Protein AF-A0A2H0QGN5-F1 (afdb_monomer)

Sequence (98 aa):
MTANYGGVTGEHLRQYIERIERLEEEKKNISDDIKEVFGEAKANGFDVKIMRKVISLRKMDAADREEQDTLLDIYQQALGMLPSPSSANEEAASEEAA

Secondary structure (DSSP, 8-state):
-----TT--HHHHHHHHHHHHHHHHHHHHHHHHHHHHHHHHHHTT--HHHHHHHHHHHHS-HHHHHHHHHHHHHHHHHTTSS--HHHHHHHHHHHTT-

Radius of gyration: 27.04 Å; Cα contacts (8 Å, |Δi|>4): 18; chains: 1; bounding box: 83×39×50 Å

pLDDT: mean 86.42, std 17.27, range [44.72, 98.75]

Structure (mmCIF, N/CA/C/O backbone):
data_AF-A0A2H0QGN5-F1
#
_entry.id   AF-A0A2H0QGN5-F1
#
loop_
_atom_site.group_PDB
_atom_site.id
_atom_site.type_symbol
_atom_site.label_atom_id
_atom_site.label_alt_id
_atom_site.label_comp_id
_atom_site.label_asym_id
_atom_site.label_entity_id
_atom_site.label_seq_id
_atom_site.pdbx_PDB_ins_code
_atom_site.Cartn_x
_atom_site.Cartn_y
_atom_site.Cartn_z
_atom_site.occupancy
_atom_site.B_iso_or_equiv
_atom_site.auth_seq_id
_atom_site.auth_comp_id
_atom_site.auth_asym_id
_atom_site.auth_atom_id
_atom_site.pdbx_PDB_model_num
ATOM 1 N N . MET A 1 1 ? 45.164 -2.840 -15.962 1.00 44.72 1 MET A N 1
ATOM 2 C CA . MET A 1 1 ? 44.322 -3.998 -16.328 1.00 44.72 1 MET A CA 1
ATOM 3 C C . MET A 1 1 ? 42.856 -3.596 -16.156 1.00 44.72 1 MET A C 1
ATOM 5 O O . MET A 1 1 ? 42.231 -3.959 -15.172 1.00 44.72 1 MET A O 1
ATOM 9 N N . THR A 1 2 ? 42.322 -2.756 -17.043 1.00 45.41 2 THR A N 1
ATOM 10 C CA . THR A 1 2 ? 40.894 -2.403 -17.047 1.00 45.41 2 THR A CA 1
ATOM 11 C C . THR A 1 2 ? 40.203 -3.361 -18.005 1.00 45.41 2 THR A C 1
ATOM 13 O O . THR A 1 2 ? 40.410 -3.296 -19.215 1.00 45.41 2 THR A O 1
ATOM 16 N N . ALA A 1 3 ? 39.473 -4.329 -17.452 1.00 49.38 3 ALA A N 1
ATOM 17 C CA . ALA A 1 3 ? 38.719 -5.287 -18.246 1.00 49.38 3 ALA A CA 1
ATOM 18 C C . ALA A 1 3 ? 37.712 -4.524 -19.116 1.00 49.38 3 ALA A C 1
ATOM 20 O O . ALA A 1 3 ? 36.861 -3.792 -18.613 1.00 49.38 3 ALA A O 1
ATOM 21 N N . ASN A 1 4 ? 37.864 -4.666 -20.430 1.00 52.41 4 ASN A N 1
ATOM 22 C CA . ASN A 1 4 ? 36.958 -4.135 -21.430 1.00 52.41 4 ASN A CA 1
ATOM 23 C C . ASN A 1 4 ? 35.662 -4.956 -21.363 1.00 52.41 4 ASN A C 1
ATOM 25 O O . ASN A 1 4 ? 35.548 -6.004 -22.000 1.00 52.41 4 ASN A O 1
ATOM 29 N N . TYR A 1 5 ? 34.716 -4.523 -20.527 1.00 59.06 5 TYR A N 1
ATOM 30 C CA . TYR A 1 5 ? 33.355 -5.050 -20.516 1.00 59.06 5 TYR A CA 1
ATOM 31 C C . TYR A 1 5 ? 32.666 -4.6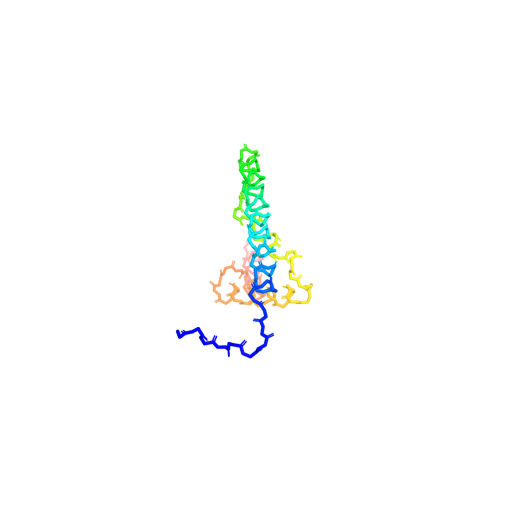15 -21.816 1.00 59.06 5 TYR A C 1
ATOM 33 O O . TYR A 1 5 ? 32.065 -3.548 -21.883 1.00 59.06 5 TYR A O 1
ATOM 41 N N . GLY A 1 6 ? 32.839 -5.422 -22.868 1.00 54.31 6 GLY A N 1
ATOM 42 C CA . GLY A 1 6 ? 32.065 -5.429 -24.114 1.00 54.31 6 GLY A CA 1
ATOM 43 C C . GLY A 1 6 ? 31.440 -4.097 -24.537 1.00 54.31 6 GLY A C 1
ATOM 44 O O . GLY A 1 6 ? 30.223 -3.980 -24.532 1.00 54.31 6 GLY A O 1
ATOM 45 N N . GLY A 1 7 ? 32.244 -3.091 -24.893 1.00 57.22 7 GLY A N 1
ATOM 46 C CA . GLY A 1 7 ? 31.751 -1.885 -25.575 1.00 57.22 7 GLY A CA 1
ATOM 47 C C . GLY A 1 7 ? 30.796 -0.979 -24.782 1.00 57.22 7 GLY A C 1
ATOM 48 O O . GLY A 1 7 ? 30.277 -0.022 -25.354 1.00 57.22 7 GLY A O 1
ATOM 49 N N . VAL A 1 8 ? 30.570 -1.226 -23.488 1.00 62.72 8 VAL A N 1
ATOM 50 C CA . VAL A 1 8 ? 29.780 -0.325 -22.640 1.00 62.72 8 VAL A CA 1
ATOM 51 C C . VAL A 1 8 ? 30.695 0.796 -22.155 1.00 62.72 8 VAL A C 1
ATOM 53 O O . VAL A 1 8 ? 31.597 0.583 -21.345 1.00 62.72 8 VAL A O 1
ATOM 56 N N . THR A 1 9 ? 30.489 2.007 -22.674 1.00 75.94 9 THR A N 1
ATOM 57 C CA . THR A 1 9 ? 31.217 3.196 -22.222 1.00 75.94 9 THR A CA 1
ATOM 58 C C . THR A 1 9 ? 30.854 3.478 -20.759 1.00 75.94 9 THR A C 1
ATOM 60 O O . THR A 1 9 ? 29.687 3.409 -20.368 1.00 75.94 9 THR A O 1
ATOM 63 N N . GLY A 1 10 ? 31.842 3.802 -19.917 1.00 82.56 10 GLY A N 1
ATOM 64 C CA . GLY A 1 10 ? 31.604 4.105 -18.495 1.00 82.56 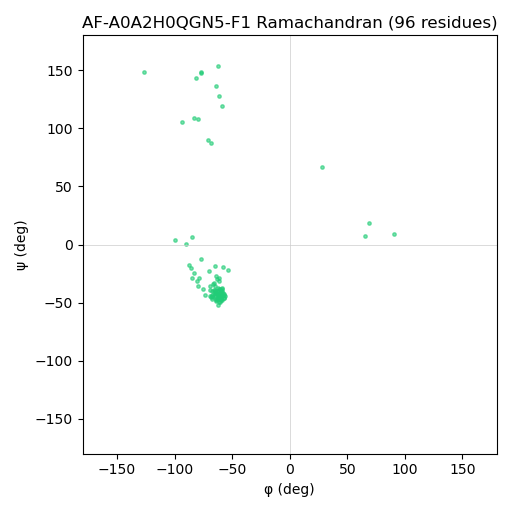10 GLY A CA 1
ATOM 65 C C . GLY A 1 10 ? 30.624 5.266 -18.264 1.00 82.56 10 GLY A C 1
ATOM 66 O O . GLY A 1 10 ? 30.031 5.372 -17.195 1.00 82.56 10 GLY A O 1
ATOM 67 N N . GLU A 1 11 ? 30.414 6.101 -19.280 1.00 84.38 11 GLU A N 1
ATOM 68 C CA . GLU A 1 11 ? 29.424 7.174 -19.296 1.00 84.38 11 GLU A CA 1
ATOM 69 C C . GLU A 1 11 ? 27.979 6.656 -19.335 1.00 84.38 11 GLU A C 1
ATOM 71 O O . GLU A 1 11 ? 27.157 7.116 -18.547 1.00 84.38 11 GLU A O 1
ATOM 76 N N . HIS A 1 12 ? 27.667 5.650 -20.160 1.00 85.06 12 HIS A N 1
ATOM 77 C CA . HIS A 1 12 ? 26.325 5.054 -20.177 1.00 85.06 12 HIS A CA 1
ATOM 78 C C . HIS A 1 12 ? 26.000 4.370 -18.847 1.00 85.06 12 HIS A C 1
ATOM 80 O O . HIS A 1 12 ? 24.899 4.522 -18.322 1.00 85.06 12 HIS A O 1
ATOM 86 N N . LEU A 1 13 ? 26.970 3.651 -18.269 1.00 89.12 13 LEU A N 1
ATOM 87 C CA . LEU A 1 13 ? 26.800 3.042 -16.950 1.00 89.12 13 LEU A CA 1
ATOM 88 C C . LEU A 1 13 ? 26.530 4.106 -15.876 1.00 89.12 13 LEU A C 1
ATOM 90 O O . LEU A 1 13 ? 25.621 3.932 -15.068 1.00 89.12 13 LEU A O 1
ATOM 94 N N . ARG A 1 14 ? 27.271 5.222 -15.897 1.00 92.25 14 ARG A N 1
ATOM 95 C CA . ARG A 1 14 ? 27.066 6.337 -14.963 1.00 92.25 14 ARG A CA 1
ATOM 96 C C . ARG A 1 14 ? 25.657 6.924 -15.074 1.00 92.25 14 ARG A C 1
ATOM 98 O O . ARG A 1 14 ? 24.997 7.070 -14.054 1.00 92.25 14 ARG A O 1
ATOM 105 N N . GLN A 1 15 ? 25.170 7.172 -16.291 1.00 94.00 15 GLN A N 1
ATOM 106 C 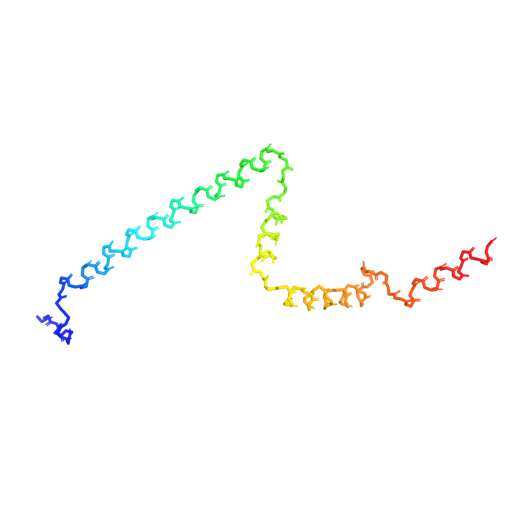CA . GLN A 1 15 ? 23.814 7.693 -16.510 1.00 94.00 15 GLN A CA 1
ATOM 107 C C . GLN A 1 15 ? 22.727 6.760 -15.951 1.00 94.00 15 GLN A C 1
ATOM 109 O O . GLN A 1 15 ? 21.746 7.230 -15.370 1.00 94.00 15 GLN A O 1
ATOM 114 N N . TYR A 1 16 ? 22.886 5.437 -16.100 1.00 95.31 16 TYR A N 1
ATOM 115 C CA . TYR A 1 16 ? 21.958 4.477 -15.497 1.00 95.31 16 TYR A CA 1
ATOM 116 C C . TYR A 1 16 ? 22.000 4.514 -13.966 1.00 95.31 16 TYR A C 1
ATOM 118 O O . TYR A 1 16 ? 20.938 4.520 -13.346 1.00 95.31 16 TYR A O 1
ATOM 126 N N . ILE A 1 17 ? 23.194 4.569 -13.366 1.00 96.88 17 ILE A N 1
ATOM 127 C CA . ILE A 1 17 ? 23.365 4.623 -11.906 1.00 96.88 17 ILE A CA 1
ATOM 128 C C . ILE A 1 17 ? 22.725 5.889 -11.334 1.00 96.88 17 ILE A C 1
ATOM 130 O O . ILE A 1 17 ? 21.858 5.782 -10.473 1.00 96.88 17 ILE A O 1
ATOM 134 N N . GLU A 1 18 ? 23.059 7.063 -11.871 1.00 97.88 18 GLU A N 1
ATOM 135 C CA . GLU A 1 18 ? 22.520 8.347 -11.399 1.00 97.88 18 GLU A CA 1
ATOM 136 C C . GLU A 1 18 ? 20.985 8.386 -11.493 1.00 97.88 18 GLU A C 1
ATOM 138 O O . GLU A 1 18 ? 20.296 8.894 -10.605 1.00 97.88 18 GLU A O 1
ATOM 143 N N . ARG A 1 19 ? 20.413 7.804 -12.558 1.00 98.25 19 ARG A N 1
ATOM 144 C CA . ARG A 1 19 ? 18.956 7.693 -12.698 1.00 98.25 19 ARG A CA 1
ATOM 145 C C . ARG A 1 19 ? 18.345 6.773 -11.639 1.00 98.25 19 ARG A C 1
ATOM 147 O O . ARG A 1 19 ? 17.266 7.090 -11.145 1.00 98.25 19 ARG A O 1
ATOM 154 N N . ILE A 1 20 ? 18.984 5.648 -11.318 1.00 98.25 20 ILE A N 1
ATOM 155 C CA . ILE A 1 20 ? 18.506 4.714 -10.288 1.00 98.25 20 ILE A CA 1
ATOM 156 C C . ILE A 1 20 ? 18.597 5.351 -8.900 1.00 98.25 20 ILE A C 1
ATOM 158 O O . ILE A 1 20 ? 17.638 5.258 -8.142 1.00 98.25 20 ILE A O 1
ATOM 162 N N . GLU A 1 21 ? 19.696 6.033 -8.582 1.00 98.38 21 GLU A N 1
ATOM 163 C CA . GLU A 1 21 ? 19.874 6.711 -7.292 1.00 98.38 21 GLU A CA 1
ATOM 164 C C . GLU A 1 21 ? 18.789 7.764 -7.057 1.00 98.38 21 GLU A C 1
ATOM 166 O O . GLU A 1 21 ? 18.167 7.775 -5.995 1.00 98.38 21 GLU A O 1
ATOM 171 N N . ARG A 1 22 ? 18.475 8.569 -8.080 1.00 98.56 22 ARG A N 1
ATOM 172 C CA . ARG A 1 22 ? 17.358 9.520 -8.008 1.00 98.56 22 ARG A CA 1
ATOM 173 C C . ARG A 1 22 ? 16.015 8.821 -7.775 1.00 98.56 22 ARG A C 1
ATOM 175 O O . ARG A 1 22 ? 15.229 9.271 -6.951 1.00 98.56 22 ARG A O 1
ATOM 182 N N . LEU A 1 23 ? 15.746 7.714 -8.473 1.00 98.62 23 LEU A N 1
ATOM 183 C CA . LEU A 1 23 ? 14.502 6.953 -8.291 1.00 98.62 23 LEU A CA 1
ATOM 184 C C . LEU A 1 23 ? 14.399 6.322 -6.892 1.00 98.62 23 LEU A C 1
ATOM 186 O O . LEU A 1 23 ? 13.305 6.254 -6.335 1.00 98.62 23 LEU A O 1
ATOM 190 N N . GLU A 1 24 ? 15.508 5.866 -6.306 1.00 98.62 24 GLU A N 1
ATOM 191 C CA . GLU A 1 24 ? 15.519 5.355 -4.929 1.00 98.62 24 GLU A CA 1
ATOM 192 C C . GLU A 1 24 ? 15.299 6.478 -3.902 1.00 98.62 24 GLU A C 1
ATOM 194 O O . GLU A 1 24 ? 14.595 6.263 -2.913 1.00 98.62 24 GLU A O 1
ATOM 199 N N . GLU A 1 25 ? 15.814 7.686 -4.148 1.00 98.44 25 GLU A N 1
ATOM 200 C CA . GLU A 1 25 ? 15.502 8.863 -3.328 1.00 98.44 25 GLU A CA 1
ATOM 201 C C . GLU A 1 25 ? 14.012 9.238 -3.415 1.00 98.44 25 GLU A C 1
ATOM 203 O O . GLU A 1 25 ? 13.350 9.377 -2.385 1.00 98.44 25 GLU A O 1
ATOM 208 N N . GLU A 1 26 ? 13.445 9.311 -4.623 1.00 98.50 26 GLU A N 1
ATOM 209 C CA . GLU A 1 26 ? 12.012 9.565 -4.836 1.00 98.50 26 GLU A CA 1
ATOM 210 C C . GLU A 1 26 ? 11.140 8.516 -4.127 1.00 98.50 26 GLU A C 1
ATOM 212 O O . GLU A 1 26 ? 10.192 8.849 -3.413 1.00 98.50 26 GLU A O 1
ATOM 217 N N . LYS A 1 27 ? 11.491 7.233 -4.257 1.00 98.19 27 LYS A N 1
ATOM 218 C CA . LYS A 1 27 ? 10.811 6.125 -3.574 1.00 98.19 27 LYS A CA 1
ATOM 219 C C . LYS A 1 27 ? 10.898 6.242 -2.054 1.00 98.19 27 LYS A C 1
ATOM 221 O O . LYS A 1 27 ? 9.927 5.901 -1.371 1.00 98.19 27 LYS A O 1
ATOM 226 N N . LYS A 1 28 ? 12.033 6.693 -1.512 1.00 98.31 28 LYS A N 1
ATOM 227 C CA . LYS A 1 28 ? 12.183 6.940 -0.074 1.00 98.31 28 LYS A CA 1
ATOM 228 C C . LYS A 1 28 ? 11.250 8.060 0.381 1.00 98.31 28 LYS A C 1
ATOM 230 O O . LYS A 1 28 ? 10.507 7.836 1.331 1.00 98.31 28 LYS A O 1
ATOM 235 N N . ASN A 1 29 ? 11.225 9.187 -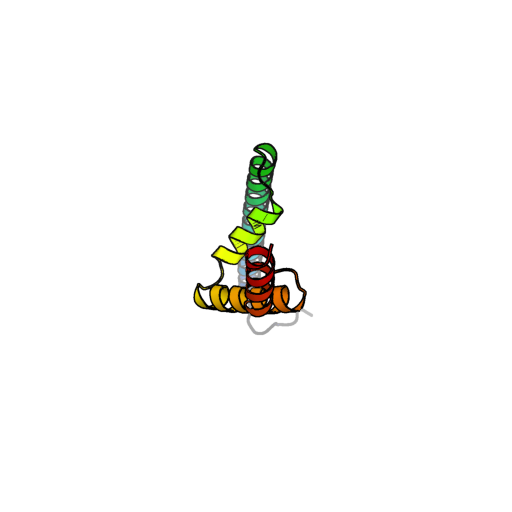0.329 1.00 98.50 29 ASN A N 1
ATOM 236 C CA . ASN A 1 29 ? 10.352 10.317 -0.004 1.00 98.50 29 ASN A CA 1
ATOM 237 C C . ASN A 1 29 ? 8.875 9.892 -0.011 1.00 98.50 29 ASN A C 1
ATOM 239 O O . ASN A 1 29 ? 8.187 10.057 0.987 1.00 98.50 29 ASN A O 1
ATOM 243 N N . ILE A 1 30 ? 8.429 9.186 -1.057 1.00 98.50 30 ILE A N 1
ATOM 244 C CA . ILE A 1 30 ? 7.066 8.625 -1.126 1.00 98.50 30 ILE A CA 1
ATOM 245 C C . ILE A 1 30 ? 6.791 7.662 0.041 1.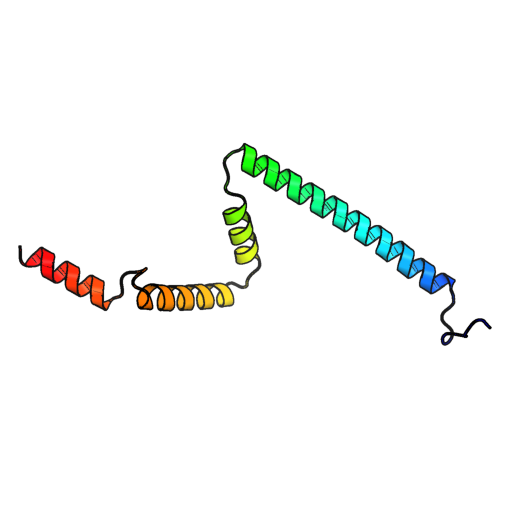00 98.50 30 ILE A C 1
ATOM 247 O O . ILE A 1 30 ? 5.691 7.624 0.592 1.00 98.50 30 ILE A O 1
ATOM 251 N N . SER A 1 31 ? 7.775 6.842 0.418 1.00 98.25 31 SER A N 1
ATOM 252 C CA . SER A 1 31 ? 7.624 5.907 1.538 1.00 98.25 31 SER A CA 1
ATOM 253 C C . SER A 1 31 ? 7.484 6.626 2.877 1.00 98.25 31 SER A C 1
ATOM 255 O O . SER A 1 31 ? 6.783 6.122 3.755 1.00 98.25 31 SER A O 1
ATOM 257 N N . ASP A 1 32 ? 8.158 7.760 3.045 1.00 98.62 32 ASP A N 1
ATOM 258 C CA . ASP A 1 32 ? 8.073 8.586 4.244 1.00 98.62 32 ASP A CA 1
ATOM 259 C C . ASP A 1 32 ? 6.730 9.335 4.291 1.00 98.62 32 ASP A C 1
ATOM 261 O O . ASP A 1 32 ? 6.031 9.209 5.298 1.00 98.62 32 ASP A O 1
ATOM 265 N N . ASP A 1 33 ? 6.264 9.909 3.177 1.00 98.75 33 ASP A N 1
ATOM 266 C CA . ASP A 1 33 ? 4.922 10.506 3.066 1.00 98.75 33 ASP A CA 1
ATOM 267 C C . ASP A 1 33 ? 3.813 9.495 3.428 1.00 98.75 33 ASP A C 1
ATOM 269 O O . ASP A 1 33 ? 2.892 9.779 4.196 1.00 98.75 33 ASP A O 1
ATOM 273 N N . ILE A 1 34 ? 3.912 8.251 2.939 1.00 98.44 34 ILE A N 1
ATOM 274 C CA . ILE A 1 34 ? 2.959 7.180 3.283 1.00 98.44 34 ILE A CA 1
ATOM 275 C C . ILE A 1 34 ? 2.960 6.894 4.794 1.00 98.44 34 ILE A C 1
ATOM 277 O O . ILE A 1 34 ? 1.906 6.600 5.372 1.00 98.44 34 ILE A O 1
ATOM 281 N N . LYS A 1 35 ? 4.126 6.937 5.456 1.00 98.31 35 LYS A N 1
ATOM 282 C CA . LYS A 1 35 ? 4.210 6.731 6.912 1.00 98.31 35 LYS A CA 1
ATOM 283 C C . LYS A 1 35 ? 3.553 7.877 7.666 1.00 98.31 35 LYS A C 1
ATOM 285 O O . LYS A 1 35 ? 2.875 7.593 8.653 1.00 98.31 35 LYS A O 1
ATOM 290 N N . GLU A 1 36 ? 3.733 9.115 7.215 1.00 98.62 36 GLU A N 1
ATOM 291 C CA . GLU A 1 36 ? 3.093 10.291 7.809 1.00 98.62 36 GLU A CA 1
ATOM 292 C C . GLU A 1 36 ? 1.569 10.168 7.745 1.00 98.62 36 GLU A C 1
ATOM 294 O O . GLU A 1 36 ? 0.922 10.231 8.788 1.00 98.62 36 GLU A O 1
ATOM 299 N N . VAL A 1 37 ? 1.003 9.808 6.587 1.00 98.62 37 VAL A N 1
ATOM 300 C CA . VAL A 1 37 ? -0.448 9.580 6.433 1.00 98.62 37 VAL A CA 1
ATOM 301 C C . VAL A 1 37 ? -0.964 8.485 7.373 1.00 98.62 37 VAL A C 1
ATOM 303 O O . VAL A 1 37 ? -2.010 8.635 8.008 1.00 98.62 37 VAL A O 1
ATOM 306 N N . PHE A 1 38 ? -0.243 7.367 7.514 1.00 98.62 38 PHE A N 1
ATOM 307 C CA . PHE A 1 38 ? -0.620 6.348 8.501 1.00 98.62 38 PHE A CA 1
ATOM 308 C C . PHE A 1 38 ? -0.492 6.853 9.946 1.00 98.62 38 PHE A C 1
ATOM 310 O O . PHE A 1 38 ? -1.272 6.437 10.805 1.00 98.62 38 PHE A O 1
ATOM 317 N N . GLY A 1 39 ? 0.481 7.721 10.227 1.00 98.62 39 GLY A N 1
ATOM 318 C CA . GLY A 1 39 ? 0.657 8.380 11.519 1.00 98.62 39 GLY A CA 1
ATOM 319 C C . GLY A 1 39 ? -0.512 9.301 11.859 1.00 98.62 39 GLY A C 1
ATOM 320 O O . GLY A 1 39 ? -1.076 9.192 12.948 1.00 98.62 39 GLY A O 1
ATOM 321 N N . GLU A 1 40 ? -0.935 10.129 10.907 1.00 98.69 40 GLU A N 1
ATOM 322 C CA . GLU A 1 40 ? -2.119 10.980 11.017 1.00 98.69 40 GLU A CA 1
ATOM 323 C C . GLU A 1 40 ? -3.382 10.147 11.230 1.00 98.69 40 GLU A C 1
ATOM 325 O O . GLU A 1 40 ? -4.135 10.394 12.171 1.00 98.69 40 GLU A O 1
ATOM 330 N N . ALA A 1 41 ? -3.604 9.110 10.419 1.00 98.69 41 ALA A N 1
ATOM 331 C CA . ALA A 1 41 ? -4.759 8.230 10.571 1.00 98.69 41 ALA A CA 1
ATOM 332 C C . ALA A 1 41 ? -4.798 7.586 11.968 1.00 98.69 41 ALA A C 1
ATOM 334 O O . ALA A 1 41 ? -5.843 7.561 12.618 1.00 98.69 41 ALA A O 1
ATOM 335 N N . LYS A 1 42 ? -3.645 7.139 12.480 1.00 98.44 42 LYS A N 1
ATOM 336 C CA . LYS A 1 42 ? -3.534 6.608 13.843 1.00 98.44 42 LYS A CA 1
ATOM 337 C C . LYS A 1 42 ? -3.890 7.655 14.901 1.00 98.44 42 LYS A C 1
ATOM 339 O O . LYS A 1 42 ? -4.608 7.331 15.843 1.00 98.44 42 LYS A O 1
ATOM 344 N N . ALA A 1 43 ? -3.405 8.890 14.759 1.00 98.44 43 ALA A N 1
ATOM 345 C CA . ALA A 1 43 ? -3.725 9.987 15.676 1.00 98.44 43 ALA A CA 1
ATOM 346 C C . ALA A 1 43 ? -5.223 10.341 15.660 1.00 98.44 43 ALA A C 1
ATOM 348 O O . ALA A 1 43 ? -5.774 10.727 16.687 1.00 98.44 43 ALA A O 1
ATOM 349 N N . ASN A 1 44 ? -5.890 10.130 14.523 1.00 98.56 44 ASN A N 1
ATOM 350 C CA . ASN A 1 44 ? -7.335 10.290 14.351 1.00 98.56 44 ASN A CA 1
ATOM 351 C C . ASN A 1 44 ? -8.154 9.044 14.760 1.00 98.56 44 ASN A C 1
ATOM 353 O O . ASN A 1 44 ? -9.365 9.015 14.560 1.00 98.56 44 ASN A O 1
ATOM 357 N N . GLY A 1 45 ? -7.521 8.016 15.338 1.00 98.06 45 GLY A N 1
ATOM 358 C CA . GLY A 1 45 ? -8.206 6.846 15.902 1.00 98.06 45 GLY A CA 1
ATOM 359 C C . GLY A 1 45 ? -8.426 5.673 14.942 1.00 98.06 45 GLY A C 1
ATOM 360 O O . GLY A 1 45 ? -9.110 4.719 15.308 1.00 98.06 45 GLY A O 1
ATOM 361 N N . PHE A 1 46 ? -7.847 5.692 13.739 1.00 98.62 46 PHE A N 1
ATOM 362 C CA . PHE A 1 46 ? -7.940 4.565 12.808 1.00 98.62 46 PHE A CA 1
ATOM 363 C C . PHE A 1 46 ? -6.923 3.457 13.125 1.00 98.62 46 PHE A C 1
ATOM 365 O O . PHE A 1 46 ? -5.763 3.717 13.462 1.00 98.62 46 PHE A O 1
ATOM 372 N N . ASP A 1 47 ? -7.329 2.196 12.939 1.00 98.25 47 ASP A N 1
ATOM 373 C CA . ASP A 1 47 ? -6.415 1.054 13.024 1.00 98.25 47 ASP A CA 1
ATOM 374 C C . ASP A 1 47 ? -5.600 0.903 11.727 1.00 98.25 47 ASP A C 1
ATOM 376 O O . ASP A 1 47 ? -6.082 0.457 10.681 1.00 98.25 47 ASP A O 1
ATOM 380 N N . VAL A 1 48 ? -4.312 1.236 11.817 1.00 98.19 48 VAL A N 1
ATOM 381 C CA . VAL A 1 48 ? -3.365 1.173 10.696 1.00 98.19 48 VAL A CA 1
ATOM 382 C C . VAL A 1 48 ? -3.185 -0.249 10.140 1.00 98.19 48 VAL A C 1
ATOM 384 O O . VAL A 1 48 ? -2.933 -0.409 8.943 1.00 98.19 48 VAL A O 1
ATOM 387 N N . LYS A 1 49 ? -3.296 -1.303 10.962 1.00 97.81 49 LYS A N 1
ATOM 388 C CA . LYS A 1 49 ? -3.175 -2.692 10.482 1.00 97.81 49 LYS A CA 1
ATOM 389 C C . LYS A 1 49 ? -4.356 -3.044 9.585 1.00 97.81 49 LYS A C 1
ATOM 391 O O . LYS A 1 49 ? -4.146 -3.599 8.505 1.00 97.81 49 LYS A O 1
ATOM 396 N N . ILE A 1 50 ? -5.568 -2.669 9.992 1.00 98.38 50 ILE A N 1
ATOM 397 C CA . ILE A 1 50 ? -6.776 -2.883 9.190 1.00 98.38 50 ILE A CA 1
ATOM 398 C C . ILE A 1 50 ? -6.720 -2.061 7.901 1.00 98.38 50 ILE A C 1
ATOM 400 O O . ILE A 1 50 ? -6.959 -2.609 6.827 1.00 98.38 50 ILE A O 1
ATOM 404 N N . MET A 1 51 ? -6.286 -0.797 7.957 1.00 98.25 51 MET A N 1
ATOM 405 C CA . MET A 1 51 ? -6.101 0.019 6.748 1.00 98.25 51 MET A CA 1
ATOM 406 C C . MET A 1 51 ? -5.144 -0.632 5.740 1.00 98.25 51 MET A C 1
ATOM 408 O O . MET A 1 51 ? -5.435 -0.674 4.545 1.00 98.25 51 MET A O 1
ATOM 412 N N . ARG A 1 52 ? -4.017 -1.195 6.200 1.00 98.00 52 ARG A N 1
ATOM 413 C CA . ARG A 1 52 ? -3.083 -1.925 5.323 1.00 98.00 52 ARG A CA 1
ATOM 414 C C . ARG A 1 52 ? -3.725 -3.159 4.694 1.00 98.00 52 ARG A C 1
ATOM 416 O O . ARG A 1 52 ? -3.499 -3.407 3.510 1.00 98.00 52 ARG A O 1
ATOM 423 N N . LYS A 1 53 ? -4.541 -3.905 5.447 1.00 97.06 53 LYS A N 1
ATOM 424 C CA . LYS A 1 53 ? -5.302 -5.039 4.903 1.00 97.06 53 LYS A CA 1
ATOM 425 C C . LYS A 1 53 ? -6.291 -4.570 3.834 1.00 97.06 53 LYS A C 1
ATOM 427 O O . LYS A 1 53 ? -6.307 -5.161 2.761 1.00 97.06 53 LYS A O 1
ATOM 432 N N . VAL A 1 54 ? -7.020 -3.476 4.067 1.00 97.12 54 VAL A N 1
ATOM 433 C CA . VAL A 1 54 ? -7.936 -2.881 3.076 1.00 97.12 54 VAL A CA 1
ATOM 434 C C . VAL A 1 54 ? -7.188 -2.457 1.811 1.00 97.12 54 VAL A C 1
ATOM 436 O O . VAL A 1 54 ? -7.623 -2.788 0.714 1.00 97.12 54 VAL A O 1
ATOM 439 N N . ILE A 1 55 ? -6.041 -1.781 1.929 1.00 97.44 55 ILE A N 1
ATOM 440 C CA . ILE A 1 55 ? -5.224 -1.395 0.765 1.00 97.44 55 ILE A CA 1
ATOM 441 C C . ILE A 1 55 ? -4.760 -2.630 -0.015 1.00 97.44 55 ILE A C 1
ATOM 443 O O . ILE A 1 55 ? -4.800 -2.617 -1.241 1.00 97.44 55 ILE A O 1
ATOM 447 N N . SER A 1 56 ? -4.341 -3.693 0.679 1.00 96.06 56 SER A N 1
ATOM 448 C CA . SER A 1 56 ? -3.951 -4.957 0.046 1.00 96.06 56 SER A CA 1
ATOM 449 C C . SER A 1 56 ? -5.119 -5.585 -0.718 1.00 96.06 56 SER A C 1
ATOM 451 O O . SER A 1 56 ? -4.990 -5.857 -1.907 1.00 96.06 56 SER A O 1
ATOM 453 N N . LEU A 1 57 ? -6.288 -5.701 -0.078 1.00 94.88 57 LEU A N 1
ATOM 454 C CA . LEU A 1 57 ? -7.505 -6.219 -0.708 1.00 94.88 57 LEU A CA 1
ATOM 455 C C . LEU A 1 57 ? -7.886 -5.404 -1.947 1.00 94.88 57 LEU A C 1
ATOM 457 O O . LEU A 1 57 ? -8.199 -5.977 -2.983 1.00 94.88 57 LEU A O 1
ATOM 461 N N . ARG A 1 58 ? -7.800 -4.070 -1.878 1.00 95.62 58 ARG A N 1
ATOM 462 C CA . ARG A 1 58 ? -8.118 -3.164 -2.996 1.00 95.62 58 ARG A CA 1
ATOM 463 C C . ARG A 1 58 ? -7.182 -3.292 -4.200 1.00 95.62 58 ARG A C 1
ATOM 465 O O . ARG A 1 58 ? -7.552 -2.821 -5.269 1.00 95.62 58 ARG A O 1
ATOM 472 N N . LYS A 1 59 ? -5.992 -3.874 -4.029 1.00 95.88 59 LYS A N 1
ATOM 473 C CA . LYS A 1 59 ? -5.050 -4.153 -5.125 1.00 95.88 59 LYS A CA 1
ATOM 474 C C . LYS A 1 59 ? -5.296 -5.504 -5.798 1.00 95.88 59 LYS A C 1
ATOM 476 O O . LYS A 1 59 ? -4.774 -5.713 -6.885 1.00 95.88 59 LYS A O 1
ATOM 481 N N . MET A 1 60 ? -6.030 -6.405 -5.146 1.00 92.94 60 MET A N 1
ATOM 482 C CA . MET A 1 60 ? -6.390 -7.711 -5.700 1.00 92.94 60 MET A CA 1
ATOM 483 C C . MET A 1 60 ? -7.526 -7.563 -6.712 1.00 92.94 60 MET A C 1
ATOM 485 O O . MET A 1 60 ? -8.384 -6.685 -6.547 1.00 92.94 60 MET A O 1
ATOM 489 N N . ASP A 1 61 ? -7.534 -8.436 -7.719 1.00 96.12 61 ASP A N 1
ATOM 490 C CA . ASP A 1 61 ? -8.669 -8.576 -8.627 1.00 96.12 61 ASP A CA 1
ATOM 491 C C . ASP A 1 61 ? -9.926 -9.024 -7.861 1.00 96.12 61 ASP A C 1
ATOM 493 O O . ASP A 1 61 ? -9.844 -9.615 -6.779 1.00 96.12 61 ASP A O 1
ATOM 497 N N . ALA A 1 62 ? -11.103 -8.689 -8.391 1.00 93.62 62 ALA A N 1
ATOM 498 C CA . ALA A 1 62 ? -12.366 -9.024 -7.749 1.00 93.62 62 ALA A CA 1
ATOM 499 C C . ALA A 1 62 ? -12.589 -10.543 -7.663 1.00 93.62 62 ALA A C 1
ATOM 501 O O . ALA A 1 62 ? -13.038 -11.006 -6.617 1.00 93.62 62 ALA A O 1
ATOM 502 N N . ALA A 1 63 ? -12.229 -11.298 -8.707 1.00 95.75 63 ALA A N 1
ATOM 503 C CA . ALA A 1 63 ? -12.386 -12.750 -8.731 1.00 95.75 63 ALA A CA 1
ATOM 504 C C . ALA A 1 63 ? -11.441 -13.428 -7.729 1.00 95.75 63 ALA A C 1
ATOM 506 O O . ALA A 1 63 ? -11.882 -14.250 -6.929 1.00 95.75 63 ALA A O 1
ATOM 507 N N . ASP A 1 64 ? -10.171 -13.008 -7.695 1.00 95.62 64 ASP A N 1
ATOM 508 C CA . ASP A 1 64 ? -9.190 -13.510 -6.723 1.00 95.62 64 ASP A CA 1
ATOM 509 C C . ASP A 1 64 ? -9.644 -13.252 -5.277 1.00 95.62 64 ASP A C 1
ATOM 511 O O . ASP A 1 64 ? -9.418 -14.070 -4.383 1.00 95.62 64 ASP A O 1
ATOM 515 N N . ARG A 1 65 ? -10.279 -12.097 -5.026 1.00 94.38 65 ARG A N 1
ATOM 516 C CA . ARG A 1 65 ? -10.817 -11.763 -3.703 1.00 94.38 65 ARG A CA 1
ATOM 517 C C . ARG A 1 65 ? -11.988 -12.669 -3.333 1.00 94.38 65 ARG A C 1
ATOM 519 O O . ARG A 1 65 ? -12.004 -13.181 -2.222 1.00 94.38 65 ARG A O 1
ATOM 526 N N . GLU A 1 66 ? -12.933 -12.873 -4.245 1.00 95.38 66 GLU A N 1
ATOM 527 C CA . GLU A 1 66 ? -14.099 -13.733 -4.019 1.00 95.38 66 GLU A CA 1
ATOM 528 C C . GLU A 1 66 ? -13.690 -15.191 -3.758 1.00 95.38 66 GLU A C 1
ATOM 530 O O . GLU A 1 66 ? -14.204 -15.827 -2.835 1.00 95.38 66 GLU A O 1
ATOM 535 N N . GLU A 1 67 ? -12.709 -15.705 -4.505 1.00 95.75 67 GLU A N 1
ATOM 536 C CA . GLU A 1 67 ? -12.147 -17.037 -4.273 1.00 95.75 67 GLU A CA 1
ATOM 537 C C . GLU A 1 67 ? -11.480 -17.133 -2.891 1.00 95.75 67 GLU A C 1
ATOM 539 O O . GLU A 1 67 ? -11.741 -18.076 -2.139 1.00 95.75 67 GLU A O 1
ATOM 544 N N . GLN A 1 68 ? -10.657 -16.144 -2.517 1.00 94.75 68 GLN A N 1
ATOM 545 C CA . GLN A 1 68 ? -10.026 -16.111 -1.194 1.00 94.75 68 GLN A CA 1
ATOM 546 C C . GLN A 1 68 ? -11.042 -16.026 -0.056 1.00 94.75 68 GLN A C 1
ATOM 548 O O . GLN A 1 68 ? -10.876 -16.734 0.938 1.00 94.75 68 GLN A O 1
ATOM 553 N N . ASP A 1 69 ? -12.066 -15.183 -0.186 1.00 94.38 69 ASP A N 1
ATOM 554 C CA . ASP A 1 69 ? -13.112 -15.024 0.824 1.00 94.38 69 ASP A CA 1
ATOM 555 C C . ASP A 1 69 ? -13.905 -16.336 0.975 1.00 94.38 69 ASP A C 1
ATOM 557 O O . ASP A 1 69 ? -14.097 -16.815 2.092 1.00 94.38 69 ASP A O 1
ATOM 561 N N . THR A 1 70 ? -14.230 -17.008 -0.135 1.00 95.62 70 THR A N 1
ATOM 562 C CA . THR A 1 70 ? -14.888 -18.327 -0.120 1.00 95.62 70 THR A CA 1
ATOM 563 C C . THR A 1 70 ? -14.045 -19.383 0.603 1.00 95.62 70 THR A C 1
ATOM 565 O O . THR A 1 70 ? -14.548 -20.128 1.445 1.00 95.62 70 THR A O 1
ATOM 568 N N . LEU A 1 71 ? -12.746 -19.461 0.300 1.00 96.50 71 LEU A N 1
ATOM 569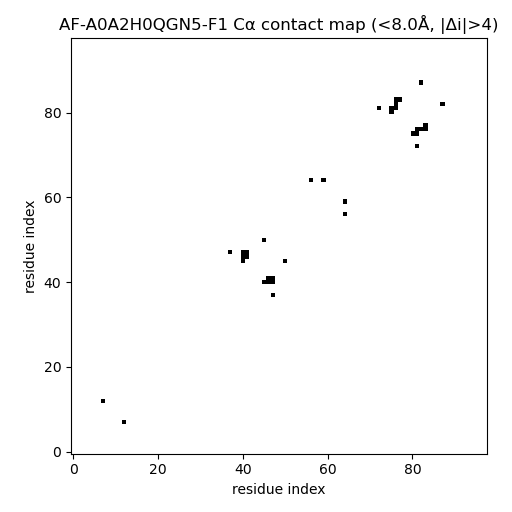 C CA . LEU A 1 71 ? -11.836 -20.405 0.959 1.00 96.50 71 LEU A CA 1
ATOM 570 C C . LEU A 1 71 ? -11.670 -20.096 2.450 1.00 96.50 71 LEU A C 1
ATOM 572 O O . LEU A 1 71 ? -11.603 -21.016 3.270 1.00 96.50 71 LEU A O 1
ATOM 576 N N . LEU A 1 72 ? -11.603 -18.812 2.803 1.00 95.75 72 LEU A N 1
ATOM 577 C CA . LEU A 1 72 ? -11.508 -18.370 4.187 1.00 95.75 72 LEU A CA 1
ATOM 578 C C . LEU A 1 72 ? -12.742 -18.804 4.981 1.00 95.75 72 LEU A C 1
ATOM 580 O O . LEU A 1 72 ? -12.580 -19.359 6.068 1.00 95.75 72 LEU A O 1
ATOM 584 N N . ASP A 1 73 ? -13.937 -18.617 4.426 1.00 95.25 73 ASP A N 1
ATOM 585 C CA . ASP A 1 73 ? -15.192 -19.028 5.052 1.00 95.25 73 ASP A CA 1
ATOM 586 C C . ASP A 1 73 ? -15.240 -20.544 5.271 1.00 95.25 73 ASP A C 1
ATOM 588 O O . ASP A 1 73 ? -15.551 -20.995 6.374 1.00 95.25 73 ASP A O 1
ATOM 592 N N . ILE A 1 74 ? -14.850 -21.343 4.269 1.00 95.12 74 ILE A N 1
ATOM 593 C CA . ILE A 1 74 ? -14.771 -22.810 4.392 1.00 95.12 74 I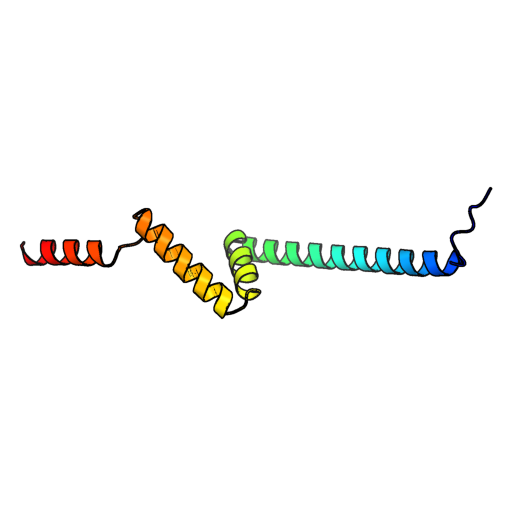LE A CA 1
ATOM 594 C C . ILE A 1 74 ? -13.845 -23.210 5.547 1.00 95.12 74 ILE A C 1
ATOM 596 O O . ILE A 1 74 ? -14.193 -24.065 6.367 1.00 95.12 74 ILE A O 1
ATOM 600 N N . TYR A 1 75 ? -12.664 -22.595 5.645 1.00 96.19 75 TYR A N 1
ATOM 601 C CA . TYR A 1 75 ? -11.717 -22.903 6.717 1.00 96.19 75 TYR A CA 1
ATOM 602 C C . TYR A 1 75 ? -12.210 -22.437 8.085 1.00 96.19 75 TYR A C 1
ATOM 604 O O .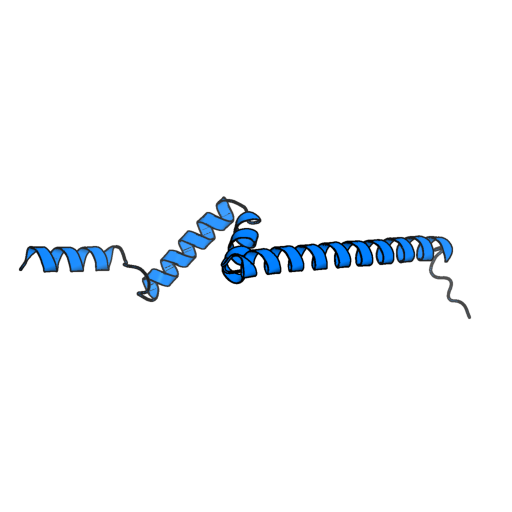 TYR A 1 75 ? -12.046 -23.157 9.068 1.00 96.19 75 TYR A O 1
ATOM 612 N N . GLN A 1 76 ? -12.848 -21.273 8.170 1.00 95.69 76 GLN A N 1
ATOM 613 C CA . GLN A 1 76 ? -13.426 -20.786 9.419 1.00 95.69 76 GLN A CA 1
ATOM 614 C C . GLN A 1 76 ? -14.587 -21.666 9.894 1.00 95.69 76 GLN A C 1
ATOM 616 O O . GLN A 1 76 ? -14.660 -21.964 11.084 1.00 95.69 76 GLN A O 1
ATOM 621 N N . GLN A 1 77 ? -15.440 -22.150 8.988 1.00 94.81 77 GLN A N 1
ATOM 622 C CA . GLN A 1 77 ? -16.483 -23.130 9.311 1.00 94.81 77 GLN A CA 1
ATOM 623 C C . GLN A 1 77 ? -15.881 -24.444 9.820 1.00 94.81 77 GLN A C 1
ATOM 625 O O . GLN A 1 77 ? -16.309 -24.958 10.850 1.00 94.81 77 GLN A O 1
ATOM 630 N N . ALA A 1 78 ? -14.847 -24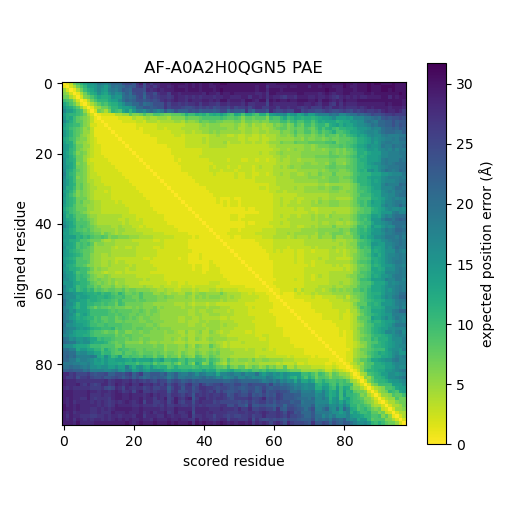.965 9.153 1.00 93.94 78 ALA A N 1
ATOM 631 C CA . ALA A 1 78 ? -14.165 -26.190 9.578 1.00 93.94 78 ALA A CA 1
ATOM 632 C C . ALA A 1 78 ? -13.511 -26.065 10.968 1.00 93.94 78 ALA A C 1
ATOM 634 O O . ALA A 1 78 ? -13.384 -27.056 11.685 1.00 93.94 78 ALA A O 1
ATOM 635 N N . LEU A 1 79 ? -13.111 -24.850 11.355 1.00 95.69 79 LEU A N 1
ATOM 636 C CA . LEU A 1 79 ? -12.553 -24.536 12.672 1.00 95.69 79 LEU A CA 1
ATOM 637 C C . LEU A 1 79 ? -13.614 -24.126 13.712 1.00 95.69 79 LEU A C 1
ATOM 639 O O . LEU A 1 79 ? -13.248 -23.813 14.843 1.00 95.69 79 LEU A O 1
ATOM 643 N N . GLY A 1 80 ? -14.903 -24.099 13.354 1.00 92.31 80 GLY A N 1
ATOM 644 C CA . GLY A 1 80 ? -15.989 -23.661 14.241 1.00 92.31 80 GLY A CA 1
ATOM 645 C C . GLY A 1 80 ? -15.971 -22.161 14.568 1.00 92.31 80 GLY A C 1
ATOM 646 O O . GLY A 1 80 ? -16.563 -21.736 15.555 1.00 92.31 80 GLY A O 1
ATOM 647 N N . MET A 1 81 ? -15.271 -21.355 13.767 1.00 93.25 81 MET A N 1
ATOM 648 C CA . MET A 1 81 ? -15.203 -19.894 13.904 1.00 93.25 81 MET A CA 1
ATOM 649 C C . MET A 1 81 ? -16.364 -19.178 13.200 1.00 93.25 81 MET A C 1
ATOM 651 O O . MET A 1 81 ? -16.648 -18.025 13.517 1.00 93.25 81 MET A O 1
ATOM 655 N N . LEU A 1 82 ? -17.020 -19.856 12.255 1.00 87.56 82 LEU A N 1
ATOM 656 C CA . LEU A 1 82 ? -18.258 -19.427 11.609 1.00 87.56 82 LEU A CA 1
ATOM 657 C C . LEU A 1 82 ? -19.306 -20.540 11.717 1.00 87.56 82 LEU A C 1
ATOM 659 O O . LEU A 1 82 ? -18.935 -21.718 11.686 1.00 87.56 82 LEU A O 1
ATOM 663 N N . PRO A 1 83 ? -20.603 -20.194 11.801 1.00 80.62 83 PRO A N 1
ATOM 664 C CA . PRO A 1 83 ? -21.662 -21.188 11.763 1.00 80.62 83 PRO A CA 1
ATOM 665 C C . PRO A 1 83 ? -21.616 -21.933 10.427 1.00 80.62 83 PRO A C 1
ATOM 667 O O . PRO A 1 83 ? -21.606 -21.334 9.351 1.00 80.62 83 PRO A O 1
ATOM 670 N N . SER A 1 84 ? -21.587 -23.260 10.501 1.00 71.81 84 SER A N 1
ATOM 671 C CA . SER A 1 84 ? -21.825 -24.110 9.342 1.00 71.81 84 SER A CA 1
ATOM 672 C C . SER A 1 84 ? -23.332 -24.137 9.058 1.00 71.81 84 SER A C 1
ATOM 674 O O . SER A 1 84 ? -24.127 -24.118 10.003 1.00 71.81 84 SER A O 1
ATOM 676 N N . PRO A 1 85 ? -23.775 -24.254 7.792 1.00 66.56 85 PRO A N 1
ATOM 677 C CA . PRO A 1 85 ? -25.189 -24.481 7.483 1.00 66.56 85 PRO A CA 1
ATOM 678 C C . PRO A 1 85 ? -25.788 -25.694 8.223 1.00 66.56 85 PRO A C 1
ATOM 680 O O . PRO A 1 85 ? -26.995 -25.735 8.433 1.00 66.56 85 PRO A O 1
ATOM 683 N N . SER A 1 86 ? -24.964 -26.654 8.671 1.00 62.62 86 SER A N 1
ATOM 684 C CA . SER A 1 86 ? -25.414 -27.766 9.522 1.00 62.62 86 SER A CA 1
ATOM 685 C C . SER A 1 86 ? -25.673 -27.356 10.978 1.00 62.62 86 SER A C 1
ATOM 687 O O . SER A 1 86 ? -26.633 -27.833 11.569 1.00 62.62 86 SER A O 1
ATOM 689 N N . SER A 1 87 ? -24.857 -26.471 11.561 1.00 60.03 87 SER A N 1
ATOM 690 C CA . SER A 1 87 ? -24.987 -26.059 12.969 1.00 60.03 87 SER A CA 1
ATOM 691 C C . SER A 1 87 ? -26.079 -25.004 13.173 1.00 60.03 87 SER A C 1
ATOM 693 O O . SER A 1 87 ? -26.765 -25.022 14.187 1.00 60.03 87 SER A O 1
ATOM 695 N N . ALA A 1 88 ? -26.315 -24.139 12.178 1.00 58.50 88 ALA A N 1
ATOM 696 C CA . ALA A 1 88 ? -27.425 -23.178 12.206 1.00 58.50 88 ALA A CA 1
ATOM 697 C C . ALA A 1 88 ? -28.808 -23.865 12.203 1.00 58.50 88 ALA A C 1
ATOM 699 O O . ALA A 1 88 ? -29.782 -23.315 12.713 1.00 58.50 88 ALA A O 1
ATOM 700 N N . ASN A 1 89 ? -28.894 -25.077 11.643 1.00 56.78 89 ASN A N 1
ATOM 701 C CA . ASN A 1 89 ? -30.127 -25.863 11.593 1.00 56.78 89 ASN A CA 1
ATOM 702 C C . ASN A 1 89 ? -30.382 -26.649 12.899 1.00 56.78 89 ASN A C 1
ATOM 704 O O . ASN A 1 89 ? -31.526 -26.964 13.214 1.00 56.78 89 ASN A O 1
ATOM 708 N N . GLU A 1 90 ? -29.331 -26.948 13.671 1.00 55.31 90 GLU A N 1
ATOM 709 C CA . GLU A 1 90 ? -29.431 -27.601 14.986 1.00 55.31 90 GLU A CA 1
ATOM 710 C C . GLU A 1 90 ? -29.812 -26.609 16.100 1.00 55.31 90 GLU A C 1
ATOM 712 O O . GLU A 1 90 ? -30.600 -26.959 16.978 1.00 55.31 90 GLU A O 1
ATOM 717 N N . GLU A 1 91 ? -29.337 -25.357 16.041 1.00 54.78 91 GLU A N 1
ATOM 718 C CA . GLU A 1 91 ? -29.724 -24.303 16.998 1.00 54.78 91 GLU A CA 1
ATOM 719 C C . GLU A 1 91 ? -31.204 -23.908 16.858 1.00 54.78 91 GLU A C 1
ATOM 721 O O . GLU A 1 91 ? -31.922 -23.878 17.859 1.00 54.78 91 GLU A O 1
ATOM 726 N N . ALA A 1 92 ? -31.701 -23.718 15.629 1.00 56.31 92 ALA A N 1
ATOM 727 C CA . ALA A 1 92 ? -33.109 -23.387 15.376 1.00 56.31 92 ALA A CA 1
ATOM 728 C C . ALA A 1 92 ? -34.077 -24.496 15.838 1.00 56.31 92 ALA A C 1
ATOM 730 O O . ALA A 1 92 ? -35.136 -24.208 16.392 1.00 56.31 92 ALA A O 1
ATOM 731 N N . ALA A 1 93 ? -33.694 -25.768 15.680 1.00 57.22 93 ALA A N 1
ATOM 732 C CA . ALA A 1 93 ? -34.490 -26.904 16.146 1.00 57.22 93 ALA A CA 1
ATOM 733 C C . ALA A 1 93 ? -34.536 -27.024 17.684 1.00 57.22 93 ALA A C 1
ATOM 735 O O . ALA A 1 93 ? -35.454 -27.641 18.224 1.00 57.22 93 ALA A O 1
ATOM 736 N N . SER A 1 94 ? -33.556 -26.452 18.393 1.00 56.31 94 SER A N 1
ATOM 737 C CA . SER A 1 94 ? -33.503 -26.463 19.860 1.00 56.31 94 SER A CA 1
ATOM 738 C C . SER A 1 94 ? -34.314 -25.335 20.512 1.00 56.31 94 SER A C 1
ATOM 740 O O . SER A 1 94 ? -34.850 -25.537 21.600 1.00 56.31 94 SER A O 1
ATOM 742 N N . GLU A 1 95 ? -34.469 -24.187 19.840 1.00 55.34 95 GLU A N 1
ATOM 743 C CA . GLU A 1 95 ? -35.307 -23.069 20.305 1.00 55.34 95 GLU A CA 1
ATOM 744 C C . GLU A 1 95 ? -36.805 -23.294 20.052 1.00 55.34 95 GLU A C 1
ATOM 746 O O . GLU A 1 95 ? -37.628 -22.822 20.828 1.00 55.34 95 GLU A O 1
ATOM 751 N N . GLU A 1 96 ? -37.182 -24.048 19.014 1.00 55.19 96 GLU A N 1
ATOM 752 C CA . GLU A 1 96 ? -38.592 -24.367 18.718 1.00 55.19 96 GLU A CA 1
ATOM 753 C C . GLU A 1 96 ? -39.173 -25.468 19.636 1.00 55.19 96 GLU A C 1
ATOM 755 O O . GLU A 1 96 ? -40.385 -25.682 19.678 1.00 55.19 96 GLU A O 1
ATOM 760 N N . ALA A 1 97 ? -38.309 -26.173 20.377 1.00 56.44 97 ALA A N 1
ATOM 761 C CA . ALA A 1 97 ? -38.660 -27.271 21.280 1.00 56.44 97 ALA A CA 1
ATOM 762 C C . ALA A 1 97 ? -38.733 -26.871 22.773 1.00 56.44 97 ALA A C 1
ATOM 764 O O . ALA A 1 97 ? -38.946 -27.750 23.616 1.00 56.44 97 ALA A O 1
ATOM 765 N N . ALA A 1 98 ? -38.562 -25.582 23.101 1.00 50.38 98 ALA A N 1
ATOM 766 C CA . ALA A 1 98 ? -38.626 -25.017 24.457 1.00 50.38 98 ALA A CA 1
ATOM 767 C C . ALA A 1 98 ? -39.860 -24.119 24.649 1.00 50.38 98 ALA A C 1
ATOM 769 O O . ALA A 1 98 ? -40.440 -24.165 25.760 1.00 50.38 98 ALA A O 1
#

Foldseek 3Di:
DPPPPPPDDVVNVVVVVVVVVVVVVVVVVVVVVVVVVLVVCVVVPDDSVVVVVVVVLVPDDPVVNVVVVVVVQVVCCVVVVDPDPVNVVVVVVVVVVD

Solvent-accessible surface area (backbone atoms only — not comparable to full-atom values): 5781 Å² total; per-residue (Å²): 140,79,81,81,63,80,89,64,54,72,63,62,56,47,56,53,49,57,53,48,53,51,50,53,50,53,51,47,53,54,54,49,53,54,49,50,54,47,48,52,40,41,76,73,72,46,62,58,70,58,51,51,50,51,54,53,56,71,71,48,57,70,67,64,46,53,53,50,53,53,52,48,49,56,52,31,31,75,69,67,74,37,84,39,83,70,53,57,56,53,53,56,59,55,65,78,74,112

Mean predicted aligned error: 10.13 Å